Protein AF-A0A316NCC6-F1 (afdb_monomer_lite)

Radius of gyration: 14.5 Å; chains: 1; bounding box: 32×29×37 Å

Secondary structure (DSSP, 8-state):
-EEEESS-HHHHHHHHHTT--EEEEEETTSSEEEEEEHHHH-SHHHHHHHTTS-GGGGGGEEEEEE-SSEEEE-----TTGGG---HHHHHHHHHHHHHHHHHHHHHHTT---EEE--GGGTHHHHTT--

Foldseek 3Di:
DAEAEPPHDVQQLVCVVVQAKKKWKAFLVLPYIYIYGCVVQVDPLSSCVSSPHHSVCSQRIWIWIDGLAETETPQDQDCCQVPDPDLLVSSVVSVVSCVVSVVVNCVVSVHDYYYDYDPVNCVSCVVNVD

Structure (mmCIF, N/CA/C/O backbone):
data_AF-A0A316NCC6-F1
#
_entry.id   AF-A0A316NCC6-F1
#
loop_
_atom_site.group_PDB
_atom_site.id
_atom_site.type_symbol
_atom_site.label_atom_id
_atom_site.label_alt_id
_atom_site.label_comp_id
_atom_site.label_asym_id
_atom_site.label_entity_id
_atom_site.label_seq_id
_atom_site.pdbx_PDB_ins_code
_atom_site.Cartn_x
_atom_site.Cartn_y
_atom_site.Cartn_z
_atom_site.occupancy
_atom_site.B_iso_or_equiv
_atom_site.auth_seq_id
_atom_site.auth_comp_id
_atom_site.auth_asym_id
_atom_site.auth_atom_id
_atom_site.pdbx_PDB_model_num
ATOM 1 N N . MET A 1 1 ? -11.499 -8.840 -3.777 1.00 83.94 1 MET A N 1
ATOM 2 C CA . MET A 1 1 ? -10.902 -7.815 -2.903 1.00 83.94 1 MET A CA 1
ATOM 3 C C . MET A 1 1 ? -11.316 -8.086 -1.466 1.00 83.94 1 MET A C 1
ATOM 5 O O . MET A 1 1 ? -12.504 -8.099 -1.169 1.00 83.94 1 MET A O 1
ATOM 9 N N . ASN A 1 2 ? -10.340 -8.374 -0.617 1.00 96.06 2 ASN A N 1
ATOM 10 C CA . ASN A 1 2 ? -10.441 -8.672 0.800 1.00 96.06 2 ASN A CA 1
ATOM 11 C C . ASN A 1 2 ? -9.883 -7.472 1.572 1.00 96.06 2 ASN A C 1
ATOM 13 O O . ASN A 1 2 ? -8.713 -7.131 1.406 1.00 96.06 2 ASN A O 1
ATOM 17 N N . LEU A 1 3 ? -10.717 -6.817 2.379 1.00 97.75 3 LEU A N 1
ATOM 18 C CA . LEU A 1 3 ? -10.330 -5.640 3.153 1.00 97.75 3 LEU A CA 1
ATOM 19 C C . LEU A 1 3 ? -10.186 -6.014 4.628 1.00 97.75 3 LEU A C 1
ATOM 21 O O . LEU A 1 3 ? -11.170 -6.300 5.306 1.00 97.75 3 LEU A O 1
ATOM 25 N N . ILE A 1 4 ? -8.955 -5.972 5.127 1.00 98.38 4 ILE A N 1
ATOM 26 C CA . ILE A 1 4 ? -8.603 -6.272 6.511 1.00 98.38 4 ILE A CA 1
ATOM 27 C C . ILE A 1 4 ? -8.348 -4.953 7.239 1.00 98.38 4 ILE A C 1
ATOM 29 O O . ILE A 1 4 ? -7.383 -4.244 6.961 1.00 98.38 4 ILE A O 1
ATOM 33 N N . LYS A 1 5 ? -9.213 -4.627 8.197 1.00 98.38 5 LYS A N 1
ATOM 34 C CA . LYS A 1 5 ? -9.056 -3.471 9.083 1.00 98.38 5 LYS A CA 1
ATOM 35 C C . LYS A 1 5 ? -8.549 -3.954 10.436 1.00 98.38 5 LYS A C 1
ATOM 37 O O . LYS A 1 5 ? -9.272 -4.655 11.143 1.00 98.38 5 LYS A O 1
ATOM 42 N N . TYR A 1 6 ? -7.313 -3.608 10.773 1.00 98.19 6 TYR A N 1
ATOM 43 C CA . TYR A 1 6 ? -6.671 -3.999 12.024 1.00 98.19 6 TYR A CA 1
ATOM 44 C C . TYR A 1 6 ? -6.666 -2.818 13.018 1.00 98.19 6 TYR A C 1
ATOM 46 O O . TYR A 1 6 ? -6.444 -1.685 12.597 1.00 98.19 6 TYR A O 1
ATOM 54 N N . PRO A 1 7 ? -6.913 -3.042 14.325 1.00 97.56 7 PRO A N 1
ATOM 55 C CA . PRO A 1 7 ? -7.197 -4.326 14.978 1.00 97.56 7 PRO A CA 1
ATOM 56 C C . PRO A 1 7 ? -8.626 -4.817 14.726 1.00 97.56 7 PRO A C 1
ATOM 58 O O . PRO A 1 7 ? -8.927 -5.993 14.907 1.00 97.56 7 PRO A O 1
ATOM 61 N N . ASN A 1 8 ? -9.510 -3.914 14.310 1.00 97.94 8 ASN A N 1
ATOM 62 C CA . ASN A 1 8 ? -10.864 -4.202 13.870 1.00 97.94 8 ASN A CA 1
ATOM 63 C C . ASN A 1 8 ? -11.388 -3.030 13.029 1.00 97.94 8 ASN A C 1
ATOM 65 O O . ASN A 1 8 ? -10.797 -1.949 12.978 1.00 97.94 8 ASN A O 1
ATOM 69 N N . GLU A 1 9 ? -12.540 -3.236 12.401 1.00 97.94 9 GLU A N 1
ATOM 70 C CA . GLU A 1 9 ? -13.171 -2.233 11.550 1.00 97.94 9 GLU A CA 1
ATOM 71 C C . GLU A 1 9 ? -13.510 -0.920 12.271 1.00 97.94 9 GLU A C 1
ATOM 73 O O . GLU A 1 9 ? -13.324 0.153 11.699 1.00 97.94 9 GLU A O 1
ATOM 78 N N . GLN A 1 10 ? -13.977 -0.983 13.518 1.00 98.31 10 GLN A N 1
ATOM 79 C CA . GLN A 1 10 ? -14.409 0.201 14.265 1.00 98.31 10 GLN A CA 1
ATOM 80 C C . GLN A 1 10 ? -13.232 1.133 14.555 1.00 98.31 10 GLN A C 1
ATOM 82 O O . GLN A 1 10 ? -13.356 2.341 14.374 1.00 98.31 10 GLN A O 1
ATOM 87 N N . ALA A 1 11 ? -12.085 0.574 14.945 1.00 98.12 11 ALA A N 1
ATOM 88 C CA . ALA A 1 11 ? -10.870 1.334 15.213 1.00 98.12 11 ALA A CA 1
ATOM 89 C C . ALA A 1 11 ? -10.353 2.053 13.958 1.00 98.12 11 ALA A C 1
ATOM 91 O O . ALA A 1 11 ? -10.071 3.247 14.009 1.00 98.12 11 ALA A O 1
ATOM 92 N N . VAL A 1 12 ? -10.302 1.363 12.814 1.00 98.06 12 VAL A N 1
ATOM 93 C CA . VAL A 1 12 ? -9.849 1.977 11.554 1.00 98.06 12 VAL A CA 1
ATOM 94 C C . VAL A 1 12 ? -10.838 3.031 11.060 1.00 98.06 12 VAL A C 1
ATOM 96 O O . VAL A 1 12 ? -10.424 4.114 10.662 1.00 98.06 12 VAL A O 1
ATOM 99 N N . ASN A 1 13 ? -12.145 2.762 11.124 1.00 98.19 13 ASN A N 1
ATOM 100 C CA . ASN A 1 13 ? -13.158 3.746 10.732 1.00 98.19 13 ASN A CA 1
ATOM 101 C C . ASN A 1 13 ? -13.117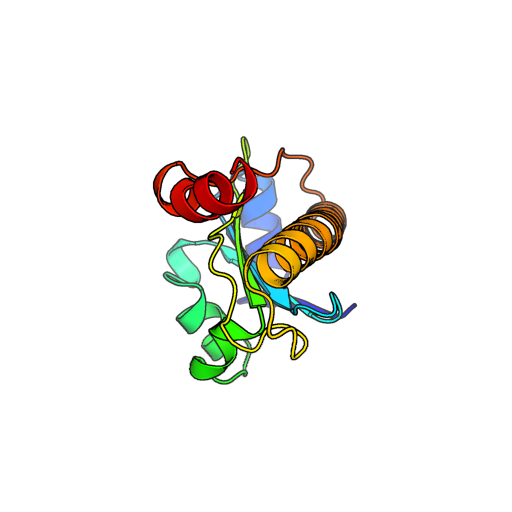 4.992 11.627 1.00 98.19 13 ASN A C 1
ATOM 103 O O . ASN A 1 13 ? -13.328 6.099 11.136 1.00 98.19 13 ASN A O 1
ATOM 107 N N . LYS A 1 14 ? -12.831 4.820 12.924 1.00 98.19 14 LYS A N 1
ATOM 108 C CA . LYS A 1 14 ? -12.628 5.932 13.852 1.00 98.19 14 LYS A CA 1
ATOM 109 C C . LYS A 1 14 ? -11.404 6.759 13.456 1.00 98.19 14 LYS A C 1
ATOM 111 O O . LYS A 1 14 ? -11.549 7.963 13.299 1.00 98.19 14 LYS A O 1
ATOM 116 N N . ALA A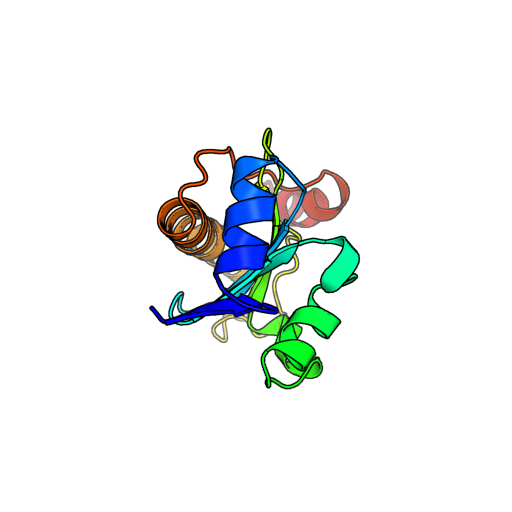 1 15 ? -10.261 6.117 13.211 1.00 97.81 15 ALA A N 1
ATOM 117 C CA . ALA A 1 15 ? -9.049 6.795 12.752 1.00 97.81 15 ALA A CA 1
ATOM 118 C C . ALA A 1 15 ? -9.291 7.579 11.447 1.00 97.81 15 ALA A C 1
ATOM 120 O O . ALA A 1 15 ? -8.921 8.743 11.355 1.00 97.81 15 ALA A O 1
ATOM 121 N N . ILE A 1 16 ? -10.013 6.998 10.477 1.00 97.31 16 ILE A N 1
ATOM 122 C CA . ILE A 1 16 ? -10.424 7.699 9.245 1.00 97.31 16 ILE A CA 1
ATOM 123 C C . ILE A 1 16 ? -11.277 8.936 9.565 1.00 97.31 16 ILE A C 1
ATOM 125 O O . ILE A 1 16 ? -11.029 10.013 9.028 1.00 97.31 16 ILE A O 1
ATOM 129 N N . ALA A 1 17 ? -12.286 8.797 10.429 1.00 97.06 17 ALA A N 1
ATOM 130 C CA . ALA A 1 17 ? -13.182 9.897 10.791 1.00 97.06 17 ALA A CA 1
ATOM 131 C C . ALA A 1 17 ? -12.463 11.021 11.556 1.00 97.06 17 ALA A C 1
ATOM 133 O O . ALA A 1 17 ? -12.786 12.195 11.380 1.00 97.06 17 ALA A O 1
ATOM 134 N N . GLU A 1 18 ? -11.482 10.658 12.379 1.00 97.38 18 GLU A N 1
ATOM 135 C CA . GLU A 1 18 ? -10.627 11.574 13.138 1.00 97.38 18 GLU A CA 1
ATOM 136 C C . GLU A 1 18 ? -9.440 12.094 12.319 1.00 97.38 18 GLU A C 1
ATOM 138 O O . GLU A 1 18 ? -8.670 12.908 12.824 1.00 97.38 18 GLU A O 1
ATOM 143 N N . LYS A 1 19 ? -9.336 11.692 11.042 1.00 96.31 19 LYS A N 1
ATOM 144 C CA . LYS A 1 19 ? -8.261 12.076 10.114 1.00 96.31 19 LYS A CA 1
ATOM 145 C C . LYS A 1 19 ? -6.869 11.697 10.616 1.00 96.31 19 LYS A C 1
ATOM 147 O O . LYS A 1 19 ? -5.881 12.369 10.332 1.00 96.31 19 LYS A O 1
ATOM 152 N N . GLU A 1 20 ? -6.791 10.618 11.380 1.00 96.88 20 GLU A N 1
ATOM 153 C CA . GLU A 1 20 ? -5.519 10.093 11.834 1.00 96.88 20 GLU A CA 1
ATOM 154 C C . GLU A 1 20 ? -4.789 9.383 10.686 1.00 96.88 20 GLU A C 1
ATOM 156 O O . GLU A 1 20 ? -5.420 8.711 9.860 1.00 96.88 20 GLU A O 1
ATOM 161 N N . PRO A 1 21 ? -3.452 9.479 10.641 1.00 97.50 21 PRO A N 1
ATOM 162 C CA . PRO A 1 21 ? -2.655 8.781 9.648 1.00 97.50 21 PRO A CA 1
ATOM 163 C C . PRO A 1 21 ? -2.793 7.255 9.753 1.00 97.50 21 PRO A C 1
ATOM 165 O O . PRO A 1 21 ? -2.786 6.658 10.836 1.00 97.50 21 PRO A O 1
ATOM 168 N N . LEU A 1 22 ? -2.852 6.608 8.592 1.00 98.50 22 LEU A N 1
ATOM 169 C CA . LEU A 1 22 ? -2.975 5.165 8.429 1.00 98.50 22 LEU A CA 1
ATOM 170 C C . LEU A 1 22 ? -1.754 4.575 7.727 1.00 98.50 22 LEU A C 1
ATOM 172 O O . LEU A 1 22 ? -1.203 5.155 6.789 1.00 98.50 22 LEU A O 1
ATOM 176 N 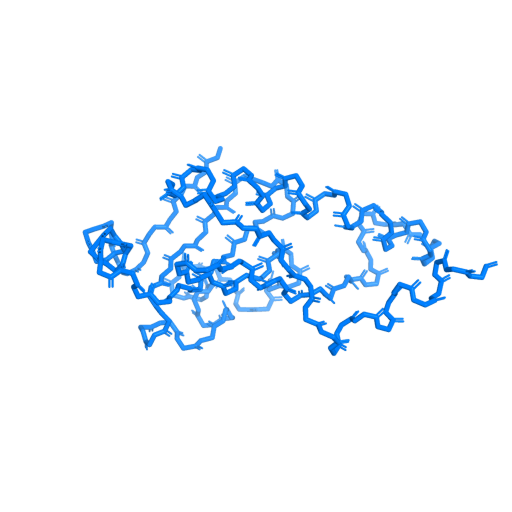N . LEU A 1 23 ? -1.405 3.348 8.104 1.00 98.56 23 LEU A N 1
ATOM 177 C CA . LEU A 1 23 ? -0.619 2.454 7.263 1.00 98.56 23 LEU A CA 1
ATOM 178 C C . LEU A 1 23 ? -1.562 1.607 6.419 1.00 98.56 23 LEU A C 1
ATOM 180 O O . LEU A 1 23 ? -2.465 0.955 6.947 1.00 98.56 23 LEU A O 1
ATOM 184 N N . VAL A 1 24 ? -1.313 1.583 5.113 1.00 98.62 24 VAL A N 1
ATOM 185 C CA . VAL A 1 24 ? -2.064 0.785 4.146 1.00 98.62 24 VAL A CA 1
ATOM 186 C C . VAL A 1 24 ? -1.106 -0.106 3.358 1.00 98.62 24 VAL A C 1
ATOM 188 O O . VAL A 1 24 ? -0.083 0.342 2.831 1.00 98.62 24 VAL A O 1
ATOM 191 N N . LEU A 1 25 ? -1.446 -1.387 3.288 1.00 98.62 25 LEU A N 1
ATOM 192 C CA . LEU A 1 25 ? -0.826 -2.391 2.436 1.00 98.62 25 LEU A CA 1
ATOM 193 C C . LEU A 1 25 ? -1.819 -2.795 1.359 1.00 98.62 25 LEU A C 1
ATOM 195 O O . LEU A 1 25 ? -2.968 -3.097 1.672 1.00 98.62 25 LEU A O 1
ATOM 199 N N . VAL A 1 26 ? -1.363 -2.858 0.115 1.00 98.62 26 VAL A N 1
ATOM 200 C CA . VAL A 1 26 ? -2.162 -3.345 -1.015 1.00 98.62 26 VAL A CA 1
ATOM 201 C C . VAL A 1 26 ? -1.359 -4.428 -1.713 1.00 98.62 26 VAL A C 1
ATOM 203 O O . VAL A 1 26 ? -0.235 -4.159 -2.132 1.00 98.62 26 VAL A O 1
ATOM 206 N N . SER A 1 27 ? -1.867 -5.655 -1.800 1.00 98.06 27 SER A N 1
ATOM 207 C CA . SER A 1 27 ? -1.168 -6.718 -2.528 1.00 98.06 27 SER A CA 1
ATOM 208 C C . SER A 1 27 ? -1.021 -6.333 -4.003 1.00 98.06 27 SER A C 1
ATOM 210 O O . SER A 1 27 ? -1.838 -5.591 -4.546 1.00 98.06 27 SER A O 1
ATOM 212 N N . PHE A 1 28 ? 0.031 -6.802 -4.675 1.00 97.00 28 PHE A N 1
ATOM 213 C CA . PHE A 1 28 ? 0.285 -6.408 -6.070 1.00 97.00 28 PHE A CA 1
ATOM 214 C C . PHE A 1 28 ? -0.800 -6.819 -7.073 1.00 97.00 28 PHE A C 1
ATOM 216 O O . PHE A 1 28 ? -0.864 -6.247 -8.158 1.00 97.00 28 PHE A O 1
ATOM 223 N N . ASP A 1 29 ? -1.619 -7.806 -6.726 1.00 95.12 29 ASP A N 1
ATOM 224 C CA . ASP A 1 29 ? -2.794 -8.240 -7.484 1.00 95.12 29 ASP A CA 1
ATOM 225 C C . ASP A 1 29 ? -4.077 -7.467 -7.117 1.00 95.12 29 ASP A C 1
ATOM 227 O O . ASP A 1 29 ? -5.125 -7.716 -7.707 1.00 95.12 29 ASP A O 1
ATOM 231 N N . GLY A 1 30 ? -4.014 -6.549 -6.144 1.00 95.44 30 GLY A N 1
ATOM 232 C CA . GLY A 1 30 ? -5.161 -5.788 -5.644 1.00 95.44 30 GLY A CA 1
ATOM 233 C C . GLY A 1 30 ? -6.172 -6.625 -4.851 1.00 95.44 30 GLY A C 1
ATOM 234 O O . GLY A 1 30 ? -7.216 -6.119 -4.431 1.00 95.44 30 GLY A O 1
ATOM 235 N N . GLU A 1 31 ? -5.905 -7.914 -4.623 1.00 96.69 31 GLU A N 1
ATOM 236 C CA . GLU A 1 31 ? -6.872 -8.805 -3.991 1.00 96.69 31 GLU A CA 1
ATOM 237 C C . GLU A 1 31 ? -6.984 -8.590 -2.487 1.00 96.69 31 GLU A C 1
ATOM 239 O O . GLU A 1 31 ? -8.054 -8.855 -1.942 1.00 96.69 31 GLU A O 1
ATOM 244 N N . THR A 1 32 ? -5.937 -8.099 -1.823 1.00 98.25 32 THR A N 1
ATOM 245 C CA . THR A 1 32 ? -5.893 -7.887 -0.374 1.00 98.25 32 THR A CA 1
ATOM 246 C C . THR A 1 32 ? -5.460 -6.466 -0.039 1.00 98.25 32 THR A C 1
ATOM 248 O O . THR A 1 32 ? -4.409 -5.995 -0.470 1.00 98.25 32 THR A O 1
ATOM 251 N N . ILE A 1 33 ? -6.255 -5.805 0.799 1.00 98.56 33 ILE A N 1
ATOM 252 C CA . ILE A 1 33 ? -5.945 -4.508 1.393 1.00 98.56 33 ILE A CA 1
ATOM 253 C C . ILE A 1 33 ? -5.891 -4.695 2.903 1.00 98.56 33 ILE A C 1
ATOM 255 O O . ILE A 1 33 ? -6.807 -5.275 3.484 1.00 98.56 33 ILE A O 1
ATOM 259 N N . ILE A 1 34 ? -4.843 -4.189 3.544 1.00 98.62 34 ILE A N 1
ATOM 260 C CA . ILE A 1 34 ? -4.721 -4.178 5.002 1.00 98.62 34 ILE A CA 1
ATOM 261 C C . ILE A 1 34 ? -4.518 -2.735 5.440 1.00 98.62 34 ILE A C 1
ATOM 263 O O . ILE A 1 34 ? -3.596 -2.079 4.963 1.00 98.62 34 ILE A O 1
ATOM 267 N N . ALA A 1 35 ? -5.356 -2.251 6.348 1.00 98.56 35 ALA A N 1
ATOM 268 C CA . ALA A 1 35 ? -5.269 -0.900 6.884 1.00 98.56 35 ALA A CA 1
ATOM 269 C C . ALA A 1 35 ? -5.260 -0.917 8.414 1.00 98.56 35 ALA A C 1
ATOM 271 O O . ALA A 1 35 ? -5.965 -1.711 9.041 1.00 98.56 35 ALA A O 1
ATOM 272 N N . SER A 1 36 ? -4.472 -0.024 9.004 1.00 98.69 36 SER A N 1
ATOM 273 C CA . SER A 1 36 ? -4.430 0.229 10.444 1.00 98.69 36 SER A CA 1
ATOM 274 C C . SER A 1 36 ? -4.021 1.668 10.700 1.00 98.69 36 SER A C 1
ATOM 276 O O . SER A 1 36 ? -3.278 2.251 9.912 1.00 98.69 36 SER A O 1
ATOM 278 N N . GLN A 1 37 ? -4.448 2.207 11.837 1.00 98.00 37 GLN A N 1
ATOM 279 C CA . GLN A 1 37 ? -3.888 3.437 12.390 1.00 98.00 37 GLN A CA 1
ATOM 280 C C . GLN A 1 37 ? -2.369 3.278 12.596 1.00 98.00 37 GLN A C 1
ATOM 282 O O . GLN A 1 37 ? -1.892 2.166 12.875 1.00 98.00 37 GLN A O 1
ATOM 287 N N . ILE A 1 38 ? -1.611 4.356 12.362 1.00 96.75 38 ILE A N 1
ATOM 288 C CA . ILE A 1 38 ? -0.147 4.291 12.275 1.00 96.75 38 ILE A CA 1
ATOM 289 C C . ILE A 1 38 ? 0.538 3.914 13.587 1.00 96.75 38 ILE A C 1
ATOM 291 O O . ILE A 1 38 ? 1.456 3.104 13.548 1.00 96.75 38 ILE A O 1
ATOM 295 N N . ASP A 1 39 ? 0.094 4.423 14.733 1.00 95.31 39 ASP A N 1
ATOM 296 C CA . ASP A 1 39 ? 0.694 4.132 16.041 1.00 95.31 39 ASP A CA 1
ATOM 297 C C . ASP A 1 39 ? 0.365 2.715 16.518 1.00 95.31 39 ASP A C 1
ATOM 299 O O . ASP A 1 39 ? 1.169 2.079 17.197 1.00 95.31 39 ASP A O 1
ATOM 303 N N . GLU A 1 40 ? -0.790 2.179 16.120 1.00 95.69 40 GLU A N 1
ATOM 304 C CA . GLU A 1 40 ? -1.142 0.788 16.386 1.00 95.69 40 GLU A CA 1
ATOM 305 C C . GLU A 1 40 ? -0.212 -0.160 15.624 1.00 95.69 40 GLU A C 1
ATOM 307 O O . GLU A 1 40 ? 0.298 -1.129 16.183 1.00 95.69 40 GLU A O 1
ATOM 312 N N . ALA A 1 41 ? 0.022 0.079 14.337 1.00 88.50 41 ALA A N 1
ATOM 313 C CA . ALA A 1 41 ? 0.822 -0.824 13.516 1.00 88.50 41 ALA A CA 1
ATOM 314 C C . ALA A 1 41 ? 2.331 -0.546 13.569 1.00 88.50 41 ALA A C 1
ATOM 316 O O . ALA A 1 41 ? 3.119 -1.479 13.417 1.00 88.50 41 ALA A O 1
ATOM 317 N N . VAL A 1 42 ? 2.720 0.706 13.799 1.00 93.25 42 VAL A N 1
ATOM 318 C CA . VAL A 1 42 ? 4.077 1.276 13.816 1.00 93.25 42 VAL A CA 1
ATOM 319 C C . VAL A 1 42 ? 4.798 1.202 12.464 1.00 93.25 42 VAL A C 1
ATOM 321 O O . VAL A 1 42 ? 5.259 2.218 11.951 1.00 93.25 42 VAL A O 1
ATOM 324 N N . GLU A 1 43 ? 4.856 0.027 11.835 1.00 95.88 43 GLU A N 1
ATOM 325 C CA . GLU A 1 43 ? 5.474 -0.185 10.524 1.00 95.88 43 GLU A CA 1
ATOM 326 C C . GLU A 1 43 ? 4.671 -1.150 9.644 1.00 95.88 43 GLU A C 1
ATOM 328 O O . GLU A 1 43 ? 4.014 -2.071 10.128 1.00 95.88 43 GLU A O 1
ATOM 333 N N . HIS A 1 44 ? 4.775 -1.012 8.315 1.00 97.75 44 HIS A N 1
ATOM 334 C CA . HIS A 1 44 ? 4.033 -1.860 7.371 1.00 97.75 44 HIS A CA 1
ATOM 335 C C . HIS A 1 44 ? 4.331 -3.355 7.530 1.00 97.75 44 HIS A C 1
ATOM 337 O O . HIS A 1 44 ? 3.432 -4.180 7.415 1.00 97.75 44 HIS A O 1
ATOM 343 N N . HIS A 1 45 ? 5.580 -3.731 7.805 1.00 96.81 45 HIS A N 1
ATOM 344 C CA . HIS A 1 45 ? 5.937 -5.140 7.976 1.00 96.81 45 HIS A CA 1
ATOM 345 C C . HIS A 1 45 ? 5.365 -5.732 9.280 1.00 96.81 45 HIS A C 1
ATOM 347 O O . HIS A 1 45 ? 5.057 -6.924 9.334 1.00 96.81 45 HIS A O 1
ATOM 353 N N . ILE A 1 46 ? 5.170 -4.893 10.306 1.00 97.44 46 ILE A N 1
ATOM 354 C CA . ILE A 1 46 ? 4.498 -5.249 11.561 1.00 97.44 46 ILE A CA 1
ATOM 355 C C . ILE A 1 46 ? 2.988 -5.351 11.326 1.00 97.44 46 ILE A C 1
ATOM 357 O O . ILE A 1 46 ? 2.389 -6.334 11.756 1.00 97.44 46 ILE A O 1
ATOM 361 N N . LEU A 1 47 ? 2.379 -4.407 10.593 1.00 98.25 47 LEU A N 1
ATOM 362 C CA . LEU A 1 47 ? 0.971 -4.492 10.178 1.00 98.25 47 LEU A CA 1
ATOM 363 C C . LEU A 1 47 ? 0.682 -5.811 9.456 1.00 98.25 47 LEU A C 1
ATOM 365 O O . LEU A 1 47 ? -0.278 -6.504 9.784 1.00 98.25 47 LEU A O 1
ATOM 369 N N . LEU A 1 48 ? 1.538 -6.173 8.498 1.00 97.81 48 LEU A N 1
ATOM 370 C CA . LEU A 1 48 ? 1.406 -7.410 7.736 1.00 97.81 48 LEU A CA 1
ATOM 371 C C . LEU A 1 48 ? 1.418 -8.641 8.659 1.00 97.81 48 LEU A C 1
ATOM 373 O O . LEU A 1 48 ? 0.567 -9.521 8.528 1.00 97.81 48 LEU A O 1
ATOM 377 N N . ALA A 1 49 ? 2.330 -8.665 9.637 1.00 97.69 49 ALA A N 1
ATOM 378 C CA . ALA A 1 49 ? 2.397 -9.720 10.647 1.00 97.69 49 ALA A CA 1
ATOM 379 C C . ALA A 1 49 ? 1.158 -9.759 11.555 1.00 97.69 49 ALA A C 1
ATOM 381 O O . ALA A 1 49 ? 0.599 -10.829 11.795 1.00 97.69 49 ALA A O 1
ATOM 382 N N . LYS A 1 50 ? 0.687 -8.595 12.017 1.00 97.06 50 LYS A N 1
ATOM 383 C CA . LYS A 1 50 ? -0.527 -8.448 12.836 1.00 97.06 50 LYS A CA 1
ATOM 384 C C . LYS A 1 50 ? -1.793 -8.903 12.100 1.00 97.06 50 LYS A C 1
ATOM 386 O O . LYS A 1 50 ? -2.710 -9.422 12.727 1.00 97.06 50 LYS A O 1
ATOM 391 N N . ALA A 1 51 ? -1.817 -8.780 10.774 1.00 96.31 51 ALA A N 1
ATOM 392 C CA . ALA A 1 51 ? -2.883 -9.289 9.915 1.00 96.31 51 ALA A CA 1
ATOM 393 C C . ALA A 1 51 ? -2.778 -10.799 9.605 1.00 96.31 51 ALA A C 1
ATOM 395 O O . ALA A 1 51 ? -3.596 -11.320 8.848 1.00 96.31 51 ALA A O 1
ATOM 396 N N . GLY A 1 52 ? -1.798 -11.509 10.178 1.00 96.62 52 GLY A N 1
ATOM 397 C CA . GLY A 1 52 ? -1.646 -12.962 10.050 1.00 96.62 52 GLY A CA 1
ATOM 398 C C . GLY A 1 52 ? -0.772 -13.431 8.883 1.00 96.62 52 GLY A C 1
ATOM 399 O O . GLY A 1 52 ? -0.711 -14.631 8.617 1.00 96.62 52 GLY A O 1
ATOM 400 N N . TYR A 1 53 ? -0.078 -12.521 8.197 1.00 97.00 53 TYR A N 1
ATOM 401 C CA . TYR A 1 53 ? 0.839 -12.847 7.101 1.00 97.00 53 TYR A CA 1
ATOM 402 C C . TYR A 1 53 ? 2.296 -12.865 7.576 1.00 97.00 53 TYR A C 1
ATOM 404 O O . TYR A 1 53 ? 2.624 -12.426 8.677 1.00 97.00 53 TYR A O 1
ATOM 412 N N . LYS A 1 54 ? 3.219 -13.365 6.748 1.00 96.81 54 LYS A N 1
ATOM 413 C CA . LYS A 1 54 ? 4.649 -13.282 7.068 1.00 96.81 54 LYS A CA 1
ATOM 414 C C . LYS A 1 54 ? 5.142 -11.860 6.821 1.00 96.81 54 LYS A C 1
ATOM 416 O O . LYS A 1 54 ? 4.962 -11.330 5.730 1.00 96.81 54 LYS A O 1
ATOM 421 N N . SER A 1 55 ? 5.850 -11.273 7.784 1.00 95.00 55 SER A N 1
ATOM 422 C CA . SER A 1 55 ? 6.474 -9.950 7.614 1.00 95.00 55 SER A CA 1
ATOM 423 C C . SER A 1 55 ? 7.441 -9.892 6.423 1.00 95.00 55 SER A C 1
ATOM 425 O O . SER A 1 55 ? 7.587 -8.845 5.801 1.00 95.00 55 SER A O 1
ATOM 427 N N . THR A 1 56 ? 8.060 -11.021 6.062 1.00 93.94 56 THR A N 1
ATOM 428 C CA . THR A 1 56 ? 8.950 -11.153 4.896 1.00 93.94 56 THR A CA 1
ATOM 429 C C . THR A 1 56 ? 8.232 -11.035 3.555 1.00 93.94 56 THR A C 1
ATOM 431 O O . THR A 1 56 ? 8.886 -10.806 2.545 1.00 93.94 56 THR A O 1
ATOM 434 N N . ASP A 1 57 ? 6.904 -11.171 3.520 1.00 95.62 57 ASP A N 1
ATOM 435 C CA . ASP A 1 57 ? 6.122 -11.034 2.288 1.00 95.62 57 ASP A CA 1
ATOM 436 C C . ASP A 1 57 ? 5.868 -9.561 1.926 1.00 95.62 57 ASP A C 1
ATOM 438 O O . ASP A 1 57 ? 5.157 -9.280 0.967 1.00 95.62 57 ASP A O 1
ATOM 442 N N . ILE A 1 58 ? 6.460 -8.609 2.657 1.00 95.12 58 ILE A N 1
ATOM 443 C CA . ILE A 1 58 ? 6.285 -7.168 2.446 1.00 95.12 58 ILE A CA 1
ATOM 444 C C . ILE A 1 58 ? 6.609 -6.712 1.018 1.00 95.12 58 ILE A C 1
ATOM 446 O O . ILE A 1 58 ? 5.957 -5.807 0.502 1.00 95.12 58 ILE A O 1
ATOM 450 N N . ASP A 1 59 ? 7.552 -7.379 0.348 1.00 93.44 59 ASP A N 1
ATOM 451 C CA . ASP A 1 59 ? 7.927 -7.098 -1.043 1.00 93.44 59 ASP A CA 1
ATOM 452 C C . ASP A 1 59 ? 6.890 -7.598 -2.064 1.00 93.44 59 ASP A C 1
ATOM 454 O O . ASP A 1 59 ? 7.120 -7.509 -3.265 1.00 93.44 59 ASP A O 1
ATOM 458 N N . ARG A 1 60 ? 5.738 -8.105 -1.605 1.00 96.12 60 ARG A N 1
ATOM 459 C CA . ARG A 1 60 ? 4.558 -8.456 -2.417 1.00 96.12 60 ARG A CA 1
ATOM 460 C C . ARG A 1 60 ? 3.420 -7.439 -2.291 1.00 96.12 60 ARG A C 1
ATOM 462 O O . ARG A 1 60 ? 2.330 -7.667 -2.820 1.00 96.12 60 ARG A O 1
ATOM 469 N N . TYR A 1 61 ? 3.664 -6.342 -1.573 1.00 98.12 61 TYR A N 1
ATOM 470 C CA . TYR A 1 61 ? 2.678 -5.310 -1.286 1.00 98.12 61 TYR A CA 1
ATOM 471 C C . TYR A 1 61 ? 3.190 -3.919 -1.660 1.00 98.12 61 TYR A C 1
ATOM 473 O O . TYR A 1 61 ? 4.345 -3.551 -1.430 1.00 98.12 61 TYR A O 1
ATOM 481 N N . PHE A 1 62 ? 2.289 -3.093 -2.174 1.00 98.31 62 PHE A N 1
ATOM 482 C CA . PHE A 1 62 ? 2.444 -1.651 -2.161 1.00 98.31 62 PHE A CA 1
ATOM 483 C C . PHE A 1 62 ? 2.265 -1.144 -0.727 1.00 98.31 62 PHE A C 1
ATOM 485 O O . PHE A 1 62 ? 1.333 -1.536 -0.027 1.00 98.31 62 PHE A O 1
ATOM 492 N N . ARG A 1 63 ? 3.175 -0.270 -0.292 1.00 98.25 63 ARG A N 1
ATOM 493 C CA . ARG A 1 63 ? 3.204 0.301 1.060 1.00 98.25 63 ARG A CA 1
ATOM 494 C C . ARG A 1 63 ? 2.879 1.777 1.003 1.00 98.25 63 ARG A C 1
ATOM 496 O O . ARG A 1 63 ? 3.629 2.542 0.391 1.00 98.25 63 ARG A O 1
ATOM 503 N N . VAL A 1 64 ? 1.802 2.166 1.662 1.00 98.44 64 VAL A N 1
ATOM 504 C CA . VAL A 1 64 ? 1.287 3.529 1.617 1.00 98.44 64 VAL A CA 1
ATOM 505 C C . VAL A 1 64 ? 1.081 4.037 3.036 1.00 98.44 64 VAL A C 1
ATOM 507 O O . VAL A 1 64 ? 0.599 3.300 3.897 1.00 98.44 64 VAL A O 1
ATOM 510 N N . VAL A 1 65 ? 1.499 5.270 3.293 1.00 98.25 65 VAL A N 1
ATOM 511 C CA . VAL A 1 65 ? 1.067 6.039 4.465 1.00 98.25 65 VAL A CA 1
ATOM 512 C C . VAL A 1 65 ? 0.028 7.030 3.970 1.00 98.25 65 VAL A C 1
ATOM 514 O O . VAL A 1 65 ? 0.268 7.679 2.956 1.00 98.25 65 VAL A O 1
ATOM 517 N N . VAL A 1 66 ? -1.126 7.105 4.619 1.00 97.88 66 VAL A N 1
ATOM 518 C CA . VAL A 1 66 ? -2.229 7.962 4.173 1.00 97.88 66 VAL A CA 1
ATOM 519 C C . VAL A 1 66 ? -2.681 8.843 5.321 1.00 97.88 66 VAL A C 1
ATOM 521 O O . VAL A 1 66 ? -2.938 8.322 6.400 1.00 97.88 66 VAL A O 1
ATOM 524 N N . ASP A 1 67 ? -2.805 10.140 5.082 1.00 95.12 67 ASP A N 1
ATOM 525 C CA . ASP A 1 67 ? -3.454 11.105 5.974 1.00 95.12 67 ASP A CA 1
ATOM 526 C C . ASP A 1 67 ? -4.589 11.833 5.226 1.00 95.12 67 ASP A C 1
ATOM 528 O O . ASP A 1 67 ? -5.057 11.356 4.185 1.00 95.12 67 ASP A O 1
ATOM 532 N N . ASP A 1 68 ? -5.094 12.947 5.763 1.00 93.06 68 ASP A N 1
ATOM 533 C CA . ASP A 1 68 ? -6.175 13.700 5.122 1.00 93.06 68 ASP A CA 1
ATOM 534 C C . ASP A 1 68 ? -5.725 14.588 3.951 1.00 93.06 68 ASP A C 1
ATOM 536 O O . ASP A 1 68 ? -6.580 15.151 3.263 1.00 93.06 68 ASP A O 1
ATOM 540 N N . GLU A 1 69 ? -4.422 14.669 3.672 1.00 94.25 69 GLU A N 1
ATOM 541 C CA . GLU A 1 69 ? -3.863 15.442 2.564 1.00 94.25 69 GLU A CA 1
ATOM 542 C C . GLU A 1 69 ? -3.420 14.545 1.401 1.00 94.25 69 GLU A C 1
ATOM 544 O O . GLU A 1 69 ? -3.733 14.826 0.235 1.00 94.25 69 GLU A O 1
ATOM 549 N N . ALA A 1 70 ? -2.680 13.470 1.689 1.00 96.44 70 ALA A N 1
ATOM 550 C CA . ALA A 1 70 ? -2.027 12.661 0.667 1.00 96.44 70 ALA A CA 1
ATOM 551 C C . ALA A 1 70 ? -1.854 11.183 1.048 1.00 96.44 70 ALA A C 1
ATOM 553 O O . ALA A 1 70 ? -1.835 10.777 2.207 1.00 96.44 70 ALA A O 1
ATOM 554 N N . ALA A 1 71 ? -1.661 10.367 0.013 1.00 98.19 71 ALA A N 1
ATOM 555 C CA . ALA A 1 71 ? -1.218 8.987 0.111 1.00 98.19 71 ALA A CA 1
ATOM 556 C C . ALA A 1 71 ? 0.243 8.881 -0.347 1.00 98.19 71 ALA A C 1
ATOM 558 O O . ALA A 1 71 ? 0.542 8.858 -1.544 1.00 98.19 71 ALA A O 1
ATOM 559 N N . ASP A 1 72 ? 1.163 8.797 0.606 1.00 97.88 72 ASP A N 1
ATOM 560 C CA . ASP A 1 72 ? 2.592 8.660 0.366 1.00 97.88 72 ASP A CA 1
ATOM 561 C C . ASP A 1 72 ? 2.965 7.197 0.104 1.00 97.88 72 ASP A C 1
ATOM 563 O O . ASP A 1 72 ? 3.036 6.353 1.003 1.00 97.88 72 ASP A O 1
ATOM 567 N N . TRP A 1 73 ? 3.264 6.895 -1.156 1.00 97.81 73 TRP A N 1
ATOM 568 C CA . TRP A 1 73 ? 3.690 5.573 -1.586 1.00 97.81 73 TRP A CA 1
ATOM 569 C C . TRP A 1 73 ? 5.207 5.392 -1.447 1.00 97.81 73 TRP A C 1
ATOM 571 O O . TRP A 1 73 ? 6.018 6.068 -2.089 1.00 97.81 73 TRP A O 1
ATOM 581 N N . THR A 1 74 ? 5.609 4.398 -0.652 1.00 96.00 74 THR A N 1
ATOM 582 C CA . THR A 1 74 ? 6.987 3.892 -0.622 1.00 96.00 74 THR A CA 1
ATOM 583 C C . THR A 1 74 ? 7.288 3.107 -1.901 1.00 96.00 74 THR A C 1
ATOM 585 O O . THR A 1 74 ? 7.098 1.890 -1.980 1.00 96.00 74 THR A O 1
ATOM 588 N N . PHE A 1 75 ? 7.759 3.826 -2.920 1.00 95.12 75 PHE A N 1
ATOM 589 C CA . PHE A 1 75 ? 8.056 3.280 -4.240 1.00 95.12 75 PHE A CA 1
ATOM 590 C C . PHE A 1 75 ? 9.374 2.490 -4.233 1.00 95.12 75 PHE A C 1
ATOM 592 O O . PHE A 1 75 ? 10.461 3.033 -4.436 1.00 95.12 75 PHE A O 1
ATOM 599 N N . VAL A 1 76 ? 9.271 1.187 -3.975 1.00 92.81 76 VAL A N 1
ATOM 600 C CA . VAL A 1 76 ? 10.384 0.230 -4.028 1.00 92.81 76 VAL A CA 1
ATOM 601 C C . VAL A 1 76 ? 9.948 -0.932 -4.908 1.00 92.81 76 VAL A C 1
ATOM 603 O O . VAL A 1 76 ? 9.201 -1.797 -4.465 1.00 92.81 76 VAL A O 1
ATOM 606 N N . CYS A 1 77 ? 10.383 -0.915 -6.166 1.00 94.25 77 CYS A N 1
ATOM 607 C CA . CYS A 1 77 ? 10.072 -1.960 -7.137 1.00 94.25 77 CYS A CA 1
ATOM 608 C C . CYS A 1 77 ? 10.974 -3.192 -6.908 1.00 94.25 77 CYS A C 1
ATOM 610 O O . CYS A 1 77 ? 12.201 -3.046 -7.005 1.00 94.25 77 CYS A O 1
ATOM 612 N N . PRO A 1 78 ? 10.413 -4.388 -6.636 1.00 94.06 78 PRO A N 1
ATOM 613 C CA . PRO A 1 78 ? 11.197 -5.612 -6.480 1.00 94.06 78 PRO A CA 1
ATOM 614 C C . PRO A 1 78 ? 11.997 -5.970 -7.745 1.00 94.06 78 PRO A C 1
ATOM 616 O O . PRO A 1 78 ? 11.555 -5.687 -8.865 1.00 94.06 78 PRO A O 1
ATOM 619 N N . PRO A 1 79 ? 13.177 -6.603 -7.611 1.00 93.31 79 PRO A N 1
ATOM 620 C CA . PRO A 1 79 ? 14.012 -6.980 -8.754 1.00 93.31 79 PRO A CA 1
ATOM 621 C C . PRO A 1 79 ? 13.360 -8.034 -9.660 1.00 93.31 79 PRO A C 1
ATOM 623 O O . PRO A 1 79 ? 13.669 -8.092 -10.846 1.00 93.31 79 PRO A O 1
ATOM 626 N N . ASP A 1 80 ? 12.453 -8.834 -9.115 1.00 93.69 80 ASP A N 1
ATOM 627 C CA . ASP A 1 80 ? 11.730 -9.921 -9.769 1.00 93.69 80 ASP A CA 1
ATOM 628 C C . ASP A 1 80 ? 10.260 -9.571 -10.055 1.00 93.69 80 ASP A C 1
ATOM 630 O O . ASP A 1 80 ? 9.479 -10.450 -10.423 1.00 93.69 80 ASP A O 1
ATOM 634 N N . TYR A 1 81 ? 9.869 -8.293 -9.932 1.00 96.25 81 TYR A N 1
ATOM 635 C CA . TYR A 1 81 ? 8.487 -7.860 -10.150 1.00 96.25 81 TYR A CA 1
ATOM 636 C C . TYR A 1 81 ? 7.954 -8.334 -11.512 1.00 96.25 81 TYR A C 1
ATOM 638 O O . TYR A 1 81 ? 8.492 -7.979 -12.568 1.00 96.25 81 TYR A O 1
ATOM 646 N N . LYS A 1 82 ? 6.911 -9.177 -11.468 1.00 95.44 82 LYS A N 1
ATOM 647 C CA . LYS A 1 82 ? 6.281 -9.852 -12.621 1.00 95.44 82 LYS A CA 1
ATOM 648 C C . LYS A 1 82 ? 7.261 -10.601 -13.545 1.00 95.44 82 LYS A C 1
ATOM 650 O O . LYS A 1 82 ? 6.953 -10.838 -14.710 1.00 95.44 82 LYS A O 1
ATOM 655 N N . GLY A 1 83 ? 8.450 -10.956 -13.054 1.00 95.56 83 GLY A N 1
ATOM 656 C CA . GLY A 1 83 ? 9.495 -11.606 -13.845 1.00 95.56 83 GLY A CA 1
ATOM 657 C C . GLY A 1 83 ? 10.046 -10.749 -14.990 1.00 95.56 83 GLY A C 1
ATOM 658 O O . GLY A 1 83 ? 10.617 -11.303 -15.925 1.00 95.56 83 GLY A O 1
ATOM 659 N 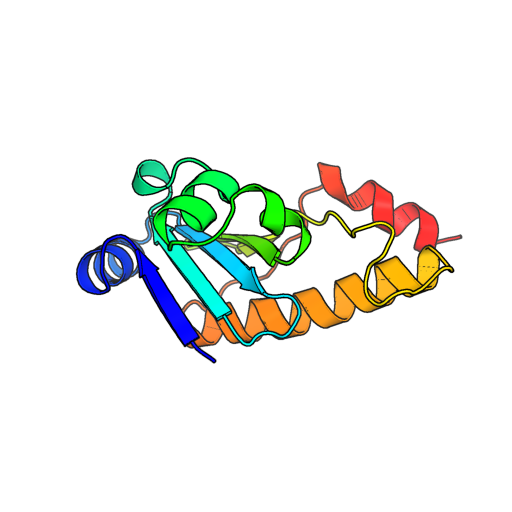N . ILE A 1 84 ? 9.872 -9.421 -14.956 1.00 96.75 84 ILE A N 1
ATOM 660 C CA . ILE A 1 84 ? 10.321 -8.515 -16.024 1.00 96.75 84 ILE A CA 1
ATOM 661 C C . ILE A 1 84 ? 11.831 -8.251 -15.863 1.00 96.75 84 ILE A C 1
ATOM 663 O O . ILE A 1 84 ? 12.225 -7.581 -14.902 1.00 96.75 84 ILE A O 1
ATOM 667 N N . PRO A 1 85 ? 12.704 -8.719 -16.781 1.00 94.62 85 PRO A N 1
ATOM 668 C CA . PRO A 1 85 ? 14.151 -8.550 -16.620 1.00 94.62 85 PRO A CA 1
ATOM 669 C C . PRO A 1 85 ? 14.590 -7.101 -16.851 1.00 94.62 85 PRO A C 1
ATOM 671 O O . PRO A 1 85 ? 15.441 -6.580 -16.127 1.00 94.62 85 PRO A O 1
ATOM 674 N N . ASP A 1 86 ? 13.978 -6.447 -17.842 1.00 95.38 86 ASP A N 1
ATOM 675 C CA . ASP A 1 86 ? 14.268 -5.065 -18.208 1.00 95.38 86 ASP A CA 1
ATOM 676 C C . ASP A 1 86 ? 13.855 -4.097 -17.092 1.00 95.38 86 ASP A C 1
ATOM 678 O O . ASP A 1 86 ? 12.687 -4.020 -16.707 1.00 95.38 86 ASP A O 1
ATOM 682 N N . LYS A 1 87 ? 14.829 -3.351 -16.562 1.00 92.31 87 LYS A N 1
ATOM 683 C CA . LYS A 1 87 ? 14.637 -2.499 -15.384 1.00 92.31 87 LYS A CA 1
ATOM 684 C C . LYS A 1 87 ? 13.667 -1.348 -15.650 1.00 92.31 87 LYS A C 1
ATOM 686 O O . LYS A 1 87 ? 12.832 -1.072 -14.793 1.00 92.31 87 LYS A O 1
ATOM 691 N N . VAL A 1 88 ? 13.773 -0.688 -16.804 1.00 92.06 88 VAL A N 1
ATOM 692 C CA . VAL A 1 88 ? 12.937 0.472 -17.156 1.00 92.06 88 VAL A CA 1
ATOM 693 C C . VAL A 1 88 ? 11.484 0.035 -17.298 1.00 92.06 88 VAL A C 1
ATOM 695 O O . VAL A 1 88 ? 10.599 0.589 -16.647 1.00 92.06 88 VAL A O 1
ATOM 698 N N . ARG A 1 89 ? 11.237 -1.030 -18.063 1.00 94.88 89 ARG A N 1
ATOM 699 C CA . ARG A 1 89 ? 9.913 -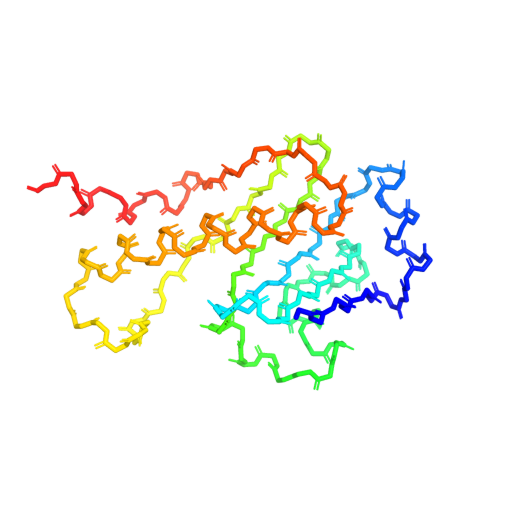1.630 -18.232 1.00 94.88 89 ARG A CA 1
ATOM 700 C C . ARG A 1 89 ? 9.347 -2.138 -16.912 1.00 94.88 89 ARG A C 1
ATOM 702 O O . ARG A 1 89 ? 8.165 -1.928 -16.658 1.00 94.88 89 ARG A O 1
ATOM 709 N N . ARG A 1 90 ? 10.166 -2.769 -16.063 1.00 95.50 90 ARG A N 1
ATOM 710 C CA . ARG A 1 90 ? 9.739 -3.253 -14.741 1.00 95.50 90 ARG A CA 1
ATOM 711 C C . ARG A 1 90 ? 9.275 -2.104 -13.843 1.00 95.50 90 ARG A C 1
ATOM 713 O O . ARG A 1 90 ? 8.207 -2.205 -13.248 1.00 95.50 90 ARG A O 1
ATOM 720 N N . ILE A 1 91 ? 10.034 -1.007 -13.785 1.00 94.44 91 ILE A N 1
ATOM 721 C CA . ILE A 1 91 ? 9.676 0.198 -13.016 1.00 94.44 91 ILE A CA 1
ATOM 722 C C . ILE A 1 91 ? 8.407 0.852 -13.579 1.00 94.44 91 ILE A C 1
ATOM 724 O O . ILE A 1 91 ? 7.523 1.220 -12.808 1.00 94.44 91 ILE A O 1
ATOM 728 N N . ALA A 1 92 ? 8.294 0.969 -14.905 1.00 94.75 92 ALA A N 1
ATOM 729 C CA . ALA A 1 92 ? 7.124 1.550 -15.560 1.00 94.75 92 ALA A CA 1
ATOM 730 C C . ALA A 1 92 ? 5.846 0.742 -15.287 1.00 94.75 92 ALA A C 1
ATOM 732 O O . ALA A 1 92 ? 4.792 1.322 -15.032 1.00 94.75 92 ALA A O 1
ATOM 733 N N . GLU A 1 93 ? 5.936 -0.588 -15.327 1.00 96.75 93 GLU A N 1
ATOM 734 C CA . GLU A 1 93 ? 4.811 -1.475 -15.028 1.00 96.75 93 GLU A CA 1
ATOM 735 C C . GLU A 1 93 ? 4.430 -1.398 -13.546 1.00 96.75 93 GLU A C 1
ATOM 737 O O . GLU A 1 93 ? 3.271 -1.155 -13.225 1.00 96.75 93 GLU A O 1
ATOM 742 N N . PHE A 1 94 ? 5.420 -1.468 -12.649 1.00 96.88 94 PHE A N 1
ATOM 743 C CA . PHE A 1 94 ? 5.216 -1.304 -11.209 1.00 96.88 94 PHE A CA 1
ATOM 744 C C . PHE A 1 94 ? 4.530 0.022 -10.868 1.00 96.88 94 PHE A C 1
ATOM 746 O O . PHE A 1 94 ? 3.627 0.045 -10.037 1.00 96.88 94 PHE A O 1
ATOM 753 N N . TYR A 1 95 ? 4.914 1.117 -11.535 1.00 96.38 95 TYR A N 1
ATOM 754 C CA . TYR A 1 95 ? 4.261 2.419 -11.398 1.00 96.38 95 TYR A CA 1
ATOM 755 C C . TYR A 1 95 ? 2.787 2.389 -11.813 1.00 96.38 95 TYR A C 1
ATOM 757 O O . TYR A 1 95 ? 1.935 2.861 -11.061 1.00 96.38 95 TYR A O 1
ATOM 765 N N . LYS A 1 96 ? 2.479 1.821 -12.985 1.00 97.00 96 LYS A N 1
ATOM 766 C CA . LYS A 1 96 ? 1.104 1.734 -13.499 1.00 97.00 96 LYS A CA 1
ATOM 767 C C . LYS A 1 96 ? 0.212 0.888 -12.597 1.00 97.00 96 LYS A C 1
ATOM 769 O O . LYS A 1 96 ? -0.892 1.315 -12.270 1.00 97.00 96 LYS A O 1
ATOM 774 N N . ASP A 1 97 ? 0.696 -0.285 -12.199 1.00 97.94 97 ASP A N 1
ATOM 775 C CA . ASP A 1 97 ? -0.039 -1.176 -11.306 1.00 97.94 97 ASP A CA 1
ATOM 776 C C . ASP A 1 97 ? -0.235 -0.532 -9.938 1.00 97.94 97 ASP A C 1
ATOM 778 O O . ASP A 1 97 ? -1.357 -0.480 -9.453 1.00 97.94 97 ASP A O 1
ATOM 782 N N . GLY A 1 98 ? 0.820 0.033 -9.344 1.00 97.56 98 GLY A N 1
ATOM 783 C CA . GLY A 1 98 ? 0.706 0.692 -8.048 1.00 97.56 98 GLY A CA 1
ATOM 784 C C . GLY A 1 98 ? -0.278 1.854 -8.074 1.00 97.56 98 GLY A C 1
ATOM 785 O O . GLY A 1 98 ? -1.108 1.949 -7.180 1.00 97.56 98 GLY A O 1
ATOM 786 N N . PHE A 1 99 ? -0.277 2.683 -9.123 1.00 96.81 99 PHE A N 1
ATOM 787 C CA . PHE A 1 99 ? -1.283 3.738 -9.256 1.00 96.81 99 PHE A CA 1
ATOM 788 C C . PHE A 1 99 ? -2.705 3.159 -9.317 1.00 96.81 99 PHE A C 1
ATOM 790 O O . PHE A 1 99 ? -3.577 3.619 -8.587 1.00 96.81 99 PHE A O 1
ATOM 797 N N . ARG A 1 100 ? -2.935 2.110 -10.120 1.00 97.88 100 ARG A N 1
ATOM 798 C CA . ARG A 1 100 ? -4.250 1.457 -10.233 1.00 97.88 100 ARG A CA 1
ATOM 799 C C . ARG A 1 100 ? -4.713 0.851 -8.904 1.00 97.88 100 ARG A C 1
ATOM 801 O O . ARG A 1 100 ? -5.810 1.169 -8.448 1.00 97.88 100 ARG A O 1
ATOM 808 N N . GLU A 1 101 ? -3.889 0.005 -8.290 1.00 98.44 101 GLU A N 1
ATOM 809 C CA . GLU A 1 101 ? -4.280 -0.749 -7.095 1.00 98.44 101 GLU A CA 1
ATOM 810 C C . GLU A 1 101 ? -4.365 0.142 -5.852 1.00 98.44 101 GLU A C 1
ATOM 812 O O . GLU A 1 101 ? -5.300 0.012 -5.062 1.00 98.44 101 GLU A O 1
ATOM 817 N N . ILE A 1 102 ? -3.444 1.101 -5.682 1.00 98.50 102 ILE A N 1
ATOM 818 C CA . ILE A 1 102 ? -3.505 2.046 -4.558 1.00 98.50 102 ILE A CA 1
ATOM 819 C C . ILE A 1 102 ? -4.743 2.935 -4.692 1.00 98.50 102 ILE A C 1
ATOM 821 O O . ILE A 1 102 ? -5.453 3.119 -3.708 1.00 98.50 102 ILE A O 1
ATOM 825 N N . SER A 1 103 ? -5.057 3.449 -5.889 1.00 97.81 103 SER A N 1
ATOM 826 C CA . SER A 1 103 ? -6.279 4.239 -6.089 1.00 97.81 103 SER A CA 1
ATOM 827 C C . SER A 1 103 ? -7.542 3.442 -5.754 1.00 97.81 103 SER A C 1
ATOM 829 O O . SER A 1 103 ? -8.425 3.967 -5.075 1.00 97.81 103 SER A O 1
ATOM 831 N N . ALA A 1 104 ? -7.619 2.173 -6.168 1.00 97.94 104 ALA A N 1
ATOM 832 C CA . ALA A 1 104 ? -8.739 1.297 -5.823 1.00 97.94 104 ALA A CA 1
ATOM 833 C C . ALA A 1 104 ? -8.839 1.061 -4.305 1.00 97.94 104 ALA A C 1
ATOM 835 O O . ALA A 1 104 ? -9.935 1.098 -3.741 1.00 97.94 104 ALA A O 1
ATOM 836 N N . ALA A 1 105 ? -7.703 0.881 -3.626 1.00 98.19 105 ALA A N 1
ATOM 837 C CA . ALA A 1 105 ? -7.666 0.695 -2.180 1.00 98.19 105 ALA A CA 1
ATOM 838 C C . ALA A 1 105 ? -8.107 1.944 -1.404 1.00 98.19 105 ALA A C 1
ATOM 840 O O . ALA A 1 105 ? -8.899 1.835 -0.468 1.00 98.19 105 ALA A O 1
ATOM 841 N N . LEU A 1 106 ? -7.648 3.130 -1.815 1.00 98.00 106 LEU A N 1
ATOM 842 C CA . LEU A 1 106 ? -8.075 4.404 -1.231 1.00 98.00 106 LEU A CA 1
ATOM 843 C C . LEU A 1 106 ? -9.587 4.599 -1.391 1.00 98.00 106 LEU A C 1
ATOM 845 O O . LEU A 1 106 ? -10.275 4.899 -0.416 1.00 98.00 106 LEU A O 1
ATOM 849 N N . GLN A 1 107 ? -10.127 4.318 -2.581 1.00 97.00 107 GLN A N 1
ATOM 850 C CA . GLN A 1 107 ? -11.567 4.372 -2.830 1.00 97.00 107 GLN A CA 1
ATOM 851 C C . GLN A 1 107 ? -12.345 3.396 -1.934 1.00 97.00 107 GLN A C 1
ATOM 853 O O . GLN A 1 107 ? -13.370 3.772 -1.367 1.00 97.00 107 GLN A O 1
ATOM 858 N N . ALA A 1 108 ? -11.858 2.162 -1.766 1.00 96.88 108 ALA A N 1
ATOM 859 C CA . ALA A 1 108 ? -12.483 1.163 -0.896 1.00 96.88 108 ALA A CA 1
ATOM 860 C C . ALA A 1 108 ? -12.476 1.567 0.591 1.00 96.88 108 ALA A C 1
ATOM 862 O O . ALA A 1 108 ? -13.363 1.166 1.345 1.00 96.88 108 ALA A O 1
ATOM 863 N N . LEU A 1 109 ? -11.497 2.376 1.007 1.00 96.69 109 LEU A N 1
ATOM 864 C CA . LEU A 1 109 ? -11.410 2.973 2.342 1.00 96.69 109 LEU A CA 1
ATOM 865 C C . LEU A 1 109 ? -12.207 4.284 2.474 1.00 96.69 109 LEU A C 1
ATOM 867 O O . LEU A 1 109 ? -12.317 4.811 3.577 1.00 96.69 109 LEU A O 1
ATOM 871 N N . GLY A 1 110 ? -12.774 4.807 1.382 1.00 96.38 110 GLY A N 1
ATOM 872 C CA . GLY A 1 110 ? -13.474 6.095 1.364 1.00 96.38 110 GLY A CA 1
ATOM 873 C C . GLY A 1 110 ? -12.545 7.313 1.435 1.00 96.38 110 GLY A C 1
ATOM 874 O O . GLY A 1 110 ? -12.989 8.394 1.817 1.00 96.38 110 GLY A O 1
ATOM 875 N N . LEU A 1 111 ? -11.269 7.145 1.080 1.00 96.56 111 LEU A N 1
ATOM 876 C CA . LEU A 1 111 ? -10.238 8.180 1.104 1.00 96.56 111 LEU A CA 1
ATOM 877 C C . LEU A 1 111 ? -10.030 8.730 -0.313 1.00 96.56 111 LEU A C 1
ATOM 879 O O . LEU A 1 111 ? -9.701 7.990 -1.237 1.00 96.56 111 LEU A O 1
ATOM 883 N N . TYR A 1 112 ? -10.204 10.040 -0.487 1.00 94.44 112 TYR A N 1
ATOM 884 C CA . TYR A 1 112 ? -10.126 10.718 -1.788 1.00 94.44 112 TYR A CA 1
ATOM 885 C C . TYR A 1 112 ? -8.954 11.700 -1.830 1.00 94.44 112 TYR A C 1
ATOM 887 O O . TYR A 1 112 ? -9.134 12.902 -2.016 1.00 94.44 112 TYR A O 1
ATOM 895 N N . VAL A 1 113 ? -7.749 11.173 -1.627 1.00 96.44 113 VAL A N 1
ATOM 896 C CA . VAL A 1 113 ? -6.497 11.941 -1.593 1.00 96.44 113 VAL A CA 1
ATOM 897 C C . VAL A 1 113 ? -5.603 11.612 -2.788 1.00 96.44 113 VAL A C 1
ATOM 899 O O . VAL A 1 113 ? -5.741 10.567 -3.429 1.00 96.44 113 VAL A O 1
ATOM 902 N N . GLY A 1 114 ? -4.676 12.517 -3.107 1.00 96.88 114 GLY A N 1
ATOM 903 C CA . GLY A 1 114 ? -3.701 12.303 -4.175 1.00 96.88 114 GLY A CA 1
A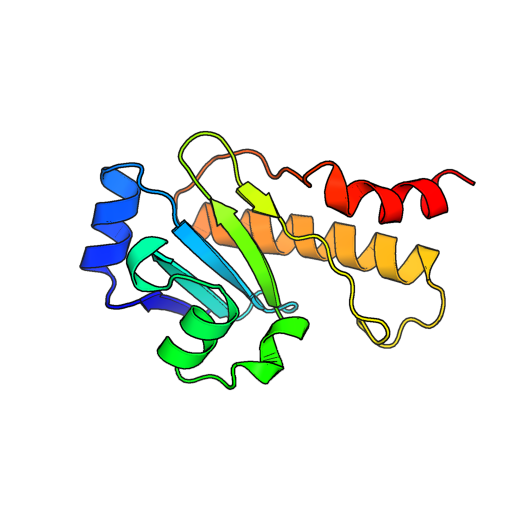TOM 904 C C . GLY A 1 114 ? -2.620 11.296 -3.777 1.00 96.88 114 GLY A C 1
ATOM 905 O O . GLY A 1 114 ? -2.165 11.291 -2.636 1.00 96.88 114 GLY A O 1
ATOM 906 N N . ILE A 1 115 ? -2.162 10.475 -4.727 1.00 97.75 115 ILE A N 1
ATOM 907 C CA . ILE A 1 115 ? -1.003 9.595 -4.522 1.00 97.75 115 ILE A CA 1
ATOM 908 C C . ILE A 1 115 ? 0.275 10.384 -4.800 1.00 97.75 115 ILE A C 1
ATOM 910 O O . ILE A 1 115 ? 0.469 10.908 -5.900 1.00 97.75 115 ILE A O 1
ATOM 914 N N . ASN A 1 116 ? 1.173 10.421 -3.823 1.00 96.44 116 ASN A N 1
ATOM 915 C CA . ASN A 1 116 ? 2.487 11.030 -3.938 1.00 96.44 116 ASN A CA 1
ATOM 916 C C . ASN A 1 116 ? 3.585 9.969 -3.833 1.00 96.44 116 ASN A C 1
ATOM 918 O O . ASN A 1 116 ? 3.492 8.998 -3.086 1.00 96.44 116 ASN A O 1
ATOM 922 N N . ILE A 1 117 ? 4.668 10.186 -4.577 1.00 95.25 117 ILE A N 1
ATOM 923 C CA . ILE A 1 117 ? 5.910 9.433 -4.418 1.00 95.25 117 ILE A CA 1
ATOM 924 C C . ILE A 1 117 ? 6.947 10.391 -3.821 1.00 95.25 117 ILE A C 1
ATOM 926 O O . ILE A 1 117 ? 7.414 11.309 -4.521 1.00 95.25 117 ILE A O 1
ATOM 930 N N . PRO A 1 118 ? 7.326 10.207 -2.540 1.00 93.19 118 PRO A N 1
ATOM 931 C CA . PRO A 1 118 ? 8.282 11.071 -1.861 1.00 93.19 118 PRO A CA 1
ATOM 932 C C . PRO A 1 118 ? 9.605 11.203 -2.622 1.00 93.19 118 PRO A C 1
ATOM 934 O O . PRO A 1 118 ? 10.099 10.238 -3.209 1.00 93.19 118 PRO A O 1
ATOM 937 N N . LYS A 1 119 ? 10.231 12.391 -2.559 1.00 89.12 119 LYS A N 1
ATOM 938 C CA . LYS A 1 119 ? 11.467 12.724 -3.304 1.00 89.12 119 LYS A CA 1
ATOM 939 C C . LYS A 1 119 ? 12.566 11.662 -3.182 1.00 89.12 119 LYS A C 1
ATOM 941 O O . LYS A 1 119 ? 13.224 11.358 -4.170 1.00 89.12 119 LYS A O 1
ATOM 946 N N . ARG A 1 120 ? 12.717 11.048 -2.003 1.00 87.38 120 ARG A N 1
ATOM 947 C CA . ARG A 1 120 ? 13.712 9.992 -1.733 1.00 87.38 120 ARG A CA 1
ATOM 948 C C . ARG A 1 120 ? 13.587 8.755 -2.636 1.00 87.38 120 ARG A C 1
ATOM 950 O O . ARG A 1 120 ? 14.582 8.069 -2.850 1.00 87.38 120 ARG A O 1
ATOM 957 N N . TYR A 1 121 ? 12.405 8.488 -3.194 1.00 85.94 121 TYR A N 1
ATOM 958 C CA . TYR A 1 121 ? 12.178 7.379 -4.126 1.00 85.94 121 TYR A CA 1
ATOM 959 C C . TYR A 1 121 ? 12.196 7.811 -5.597 1.00 85.94 121 TYR A C 1
ATOM 961 O O . TYR A 1 121 ? 12.137 6.965 -6.485 1.00 85.94 121 TYR A O 1
ATOM 969 N N . ARG A 1 122 ? 12.325 9.110 -5.895 1.00 79.88 122 ARG A N 1
ATOM 970 C CA . ARG A 1 122 ? 12.241 9.597 -7.279 1.00 79.88 122 ARG A CA 1
ATOM 971 C C . ARG A 1 122 ? 13.456 9.266 -8.143 1.00 79.88 122 ARG A C 1
ATOM 973 O O . ARG A 1 122 ? 13.314 9.238 -9.355 1.00 79.88 122 ARG A O 1
ATOM 980 N N . ARG A 1 123 ? 14.580 8.868 -7.535 1.00 76.94 123 ARG A N 1
ATOM 981 C CA . ARG A 1 123 ? 15.767 8.333 -8.236 1.00 76.94 123 ARG A CA 1
ATOM 982 C C . ARG A 1 123 ? 15.466 7.172 -9.193 1.00 76.94 123 ARG A C 1
ATOM 984 O O . ARG A 1 123 ? 16.261 6.860 -10.068 1.00 76.94 123 ARG A O 1
ATOM 991 N N . HIS A 1 124 ? 14.342 6.479 -8.996 1.00 71.44 124 HIS A N 1
ATOM 992 C CA . HIS A 1 124 ? 13.897 5.411 -9.888 1.00 71.44 124 HIS A CA 1
ATOM 993 C C . HIS A 1 124 ? 13.354 5.938 -11.227 1.00 71.44 124 HIS A C 1
ATOM 995 O O . HIS A 1 124 ? 13.392 5.200 -12.207 1.00 71.44 124 HIS A O 1
ATOM 1001 N N . PHE A 1 125 ? 12.897 7.193 -11.279 1.00 71.44 125 PHE A N 1
ATOM 1002 C CA . PHE A 1 125 ? 12.374 7.839 -12.485 1.00 71.44 125 PHE A CA 1
ATOM 1003 C C . PHE A 1 125 ? 13.451 8.517 -13.322 1.00 71.44 125 PHE A C 1
ATOM 1005 O O . PHE A 1 125 ? 13.275 8.610 -14.530 1.00 71.44 125 PHE A O 1
ATOM 1012 N N . ASP A 1 126 ? 14.577 8.917 -12.725 1.00 71.56 126 ASP A N 1
ATOM 1013 C CA . ASP A 1 126 ? 15.705 9.490 -13.476 1.00 71.56 126 ASP A CA 1
ATOM 1014 C C . ASP A 1 126 ? 16.197 8.514 -14.564 1.00 71.56 126 ASP A C 1
ATOM 1016 O O . ASP A 1 126 ? 16.545 8.919 -15.663 1.00 71.56 126 ASP A O 1
ATOM 1020 N N . ILE A 1 127 ? 16.101 7.208 -14.293 1.00 64.12 127 ILE A N 1
ATOM 1021 C CA . ILE A 1 127 ? 16.466 6.111 -15.208 1.00 64.12 127 ILE A CA 1
ATOM 1022 C C . ILE A 1 127 ? 15.474 5.968 -16.379 1.00 64.12 127 ILE A C 1
ATOM 1024 O O . ILE A 1 127 ? 15.785 5.329 -17.375 1.00 64.12 127 ILE A O 1
ATOM 1028 N N . MET A 1 128 ? 14.261 6.512 -16.257 1.00 60.00 128 MET A N 1
ATOM 1029 C CA . MET A 1 128 ? 13.244 6.486 -17.316 1.00 60.00 128 MET A CA 1
ATOM 1030 C C . MET A 1 128 ? 13.292 7.726 -18.220 1.00 60.00 128 MET A C 1
ATOM 1032 O O . MET A 1 128 ? 12.571 7.764 -19.215 1.00 60.00 128 MET A O 1
ATOM 1036 N N . ALA A 1 129 ? 14.052 8.756 -17.834 1.00 59.16 129 ALA A N 1
ATOM 1037 C CA . ALA A 1 129 ? 14.169 10.017 -18.564 1.00 59.16 129 ALA A CA 1
ATOM 1038 C C . ALA A 1 129 ? 15.363 10.052 -19.540 1.00 59.16 129 ALA A C 1
ATOM 1040 O O . ALA A 1 129 ? 15.479 11.011 -20.304 1.00 59.16 129 ALA A O 1
ATOM 1041 N N . GLU A 1 130 ? 16.220 9.027 -19.504 1.00 46.50 130 GLU A N 1
ATOM 1042 C CA . GLU A 1 130 ? 17.285 8.750 -20.483 1.00 46.50 130 GLU A CA 1
ATOM 1043 C C . GLU A 1 130 ? 16.780 7.831 -21.604 1.00 46.50 130 GLU A C 1
ATOM 1045 O O . GLU A 1 130 ? 17.152 8.089 -22.772 1.00 46.50 130 GLU A O 1
#

Sequence (130 aa):
MNLIKYPNEQAVNKAIAEKEPLLVLVSFDGETIIASQIDEAVEHHILLAKAGYKSTDIDRYFRVVVDDEAADWTFVCPPDYKGIPDKVRRIAEFYKDGFREISAALQALGLYVGINIPKRYRRHFDIMAE

pLDDT: mean 94.23, std 8.29, range [46.5, 98.69]